Protein AF-A0A8T5IE19-F1 (afdb_monomer)

pLDDT: mean 92.22, std 11.14, range [45.03, 98.31]

Secondary structure (DSSP, 8-state):
-PPPPPPPPEEEE--HHHHHHHHH-TTSHHHHHHHHHHTTSEEEEE-HHHHHHHHHHHHHHSB-TTS-BSS-HHHHHHHHHHSS-EE-

Sequence (88 aa):
MKTARPSKPTTWEFTAEHLVRAIFDPTSDEAILLELSALNKVELHASGMVWNK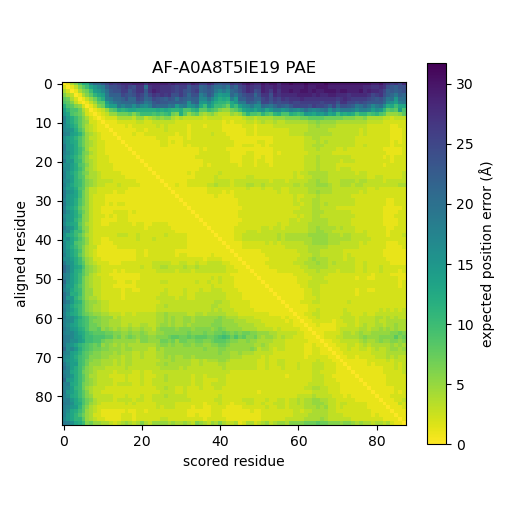FLWLMMNVMKDASGSSLFTGAQLGEMKNSIPVIFH

Radius of gyration: 15.71 Å; Cα contacts (8 Å, |Δi|>4): 102; chains: 1; bounding box: 51×23×42 Å

Nearest PDB structures (foldseek):
  1y82-assembly2_D  TM=5.756E-01  e=2.049E-01  Pyrococcus furiosus
  7vwo-assembly3_I  TM=5.458E-01  e=3.684E-01  Mycobacterium tuberculosis H37Rv
  5x3t-assembly1_H  TM=5.340E-01  e=5.447E-01  Mycobacterium tuberculosis H37Rv

Mean predicted aligned error: 4.83 Å

Structure (mmCIF, N/CA/C/O backbone):
data_AF-A0A8T5IE19-F1
#
_entry.id   AF-A0A8T5IE19-F1
#
loop_
_atom_site.group_PDB
_atom_site.id
_atom_site.type_symbol
_atom_site.label_atom_id
_atom_site.label_alt_id
_atom_site.label_comp_id
_atom_site.label_asym_id
_atom_site.label_entity_id
_at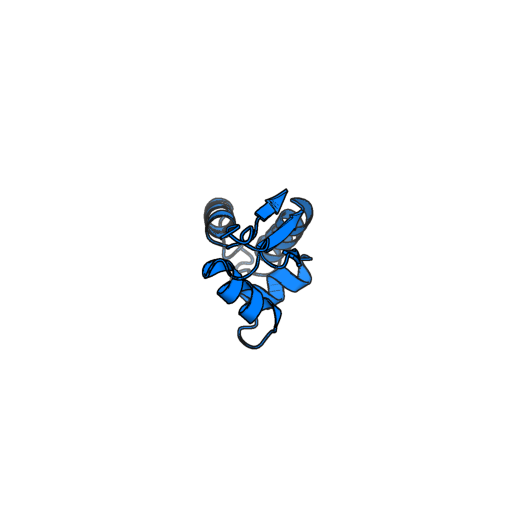om_site.label_seq_id
_atom_site.pdbx_PDB_ins_code
_atom_site.Cartn_x
_atom_site.Cartn_y
_atom_site.Cartn_z
_atom_site.occupancy
_atom_site.B_iso_or_equiv
_atom_site.auth_seq_id
_atom_site.auth_comp_id
_atom_site.auth_asym_id
_atom_site.auth_atom_id
_atom_site.pdbx_PDB_model_num
ATOM 1 N N . MET A 1 1 ? 34.165 -12.108 -23.908 1.00 45.03 1 MET A N 1
ATOM 2 C CA . MET A 1 1 ? 32.695 -12.041 -23.741 1.00 45.03 1 MET A CA 1
ATOM 3 C C . MET A 1 1 ? 32.362 -10.739 -23.029 1.00 45.03 1 MET A C 1
ATOM 5 O O . MET A 1 1 ? 32.887 -10.526 -21.947 1.00 45.03 1 MET A O 1
ATOM 9 N N . LYS A 1 2 ? 31.572 -9.843 -23.635 1.00 46.97 2 LYS A N 1
ATOM 10 C CA . LYS A 1 2 ? 31.021 -8.684 -22.914 1.00 46.97 2 LYS A CA 1
ATOM 11 C C . LYS A 1 2 ? 29.908 -9.215 -22.011 1.00 46.97 2 LYS A C 1
ATOM 13 O O . LYS A 1 2 ? 28.965 -9.810 -22.522 1.00 46.97 2 LYS A O 1
ATOM 18 N N . THR A 1 3 ? 30.044 -9.066 -20.700 1.00 50.66 3 THR A N 1
ATOM 19 C CA . THR A 1 3 ? 28.964 -9.354 -19.753 1.00 50.66 3 THR A CA 1
ATOM 20 C C . THR A 1 3 ? 27.786 -8.446 -20.098 1.00 50.66 3 THR A C 1
ATOM 22 O O . THR A 1 3 ? 27.932 -7.224 -20.163 1.00 50.66 3 THR A O 1
ATOM 25 N N . ALA A 1 4 ? 26.632 -9.036 -20.416 1.00 60.25 4 ALA A N 1
ATOM 26 C CA . ALA A 1 4 ? 25.408 -8.270 -20.605 1.00 60.25 4 ALA A CA 1
ATOM 27 C C . ALA A 1 4 ? 25.138 -7.498 -19.307 1.00 60.25 4 ALA A C 1
ATOM 29 O O . ALA A 1 4 ? 25.181 -8.088 -18.226 1.00 60.25 4 ALA A O 1
ATOM 30 N N . ARG A 1 5 ? 24.911 -6.179 -19.393 1.00 60.53 5 ARG A N 1
ATOM 31 C CA . ARG A 1 5 ? 24.422 -5.422 -18.233 1.00 60.53 5 ARG A CA 1
ATOM 32 C C . ARG A 1 5 ? 23.155 -6.124 -17.735 1.00 60.53 5 ARG A C 1
ATOM 34 O O . ARG A 1 5 ? 22.313 -6.430 -18.582 1.00 60.53 5 ARG A O 1
ATOM 41 N N . PRO A 1 6 ? 23.001 -6.375 -16.424 1.00 61.19 6 PRO A N 1
ATOM 42 C CA . PRO A 1 6 ? 21.729 -6.864 -15.918 1.00 61.19 6 PRO A CA 1
ATOM 43 C C . PRO A 1 6 ? 20.648 -5.866 -16.346 1.00 61.19 6 PRO A C 1
ATOM 45 O O . PRO A 1 6 ? 20.805 -4.656 -16.159 1.00 61.19 6 PRO A O 1
ATOM 48 N N . SER A 1 7 ? 19.608 -6.357 -17.018 1.00 72.31 7 SER A N 1
ATOM 49 C CA . SER A 1 7 ? 18.460 -5.536 -17.389 1.00 72.31 7 SER A CA 1
ATOM 50 C C . SER A 1 7 ? 17.859 -4.965 -16.111 1.00 72.31 7 SER A C 1
ATOM 52 O O . SER A 1 7 ? 17.605 -5.724 -15.174 1.00 72.31 7 SER A O 1
ATOM 54 N N . LYS A 1 8 ? 17.644 -3.645 -16.063 1.00 77.00 8 LYS A N 1
ATOM 55 C CA . LYS A 1 8 ? 16.895 -3.032 -14.964 1.00 77.00 8 LYS A CA 1
ATOM 56 C C . LYS A 1 8 ? 15.533 -3.746 -14.855 1.00 77.00 8 LYS A C 1
ATOM 58 O O . LYS A 1 8 ? 14.936 -3.986 -15.911 1.00 77.00 8 LYS A O 1
ATOM 63 N N . PRO A 1 9 ? 15.059 -4.111 -13.648 1.00 83.56 9 PRO A N 1
ATOM 64 C CA . PRO A 1 9 ? 13.728 -4.681 -13.484 1.00 83.56 9 PRO A CA 1
ATOM 65 C C . PRO A 1 9 ? 12.663 -3.771 -14.100 1.00 83.56 9 PRO A C 1
ATOM 67 O O . PRO A 1 9 ? 12.818 -2.547 -14.126 1.00 83.56 9 PRO A O 1
ATOM 70 N N . THR A 1 10 ? 11.578 -4.360 -14.597 1.00 93.38 10 THR A N 1
ATOM 71 C CA . THR A 1 10 ? 10.424 -3.582 -15.055 1.00 93.38 10 THR A CA 1
ATOM 72 C C . THR A 1 10 ? 9.846 -2.808 -13.875 1.00 93.38 10 THR A C 1
ATOM 74 O O . THR A 1 10 ? 9.606 -3.385 -12.814 1.00 93.38 10 THR A O 1
ATOM 77 N N . THR A 1 11 ? 9.630 -1.508 -14.064 1.00 96.19 11 THR A N 1
ATOM 78 C CA . THR A 1 11 ? 9.102 -0.611 -13.034 1.00 96.19 11 THR A CA 1
ATOM 79 C C . THR A 1 11 ? 7.613 -0.348 -13.265 1.00 96.19 11 THR A C 1
ATOM 81 O O . THR A 1 11 ? 7.211 -0.086 -14.400 1.00 96.19 11 THR A O 1
ATOM 84 N N . TRP A 1 12 ? 6.821 -0.360 -12.193 1.00 97.31 12 TRP A N 1
ATOM 85 C CA . TRP A 1 12 ? 5.401 -0.002 -12.192 1.00 97.31 12 TRP A CA 1
ATOM 86 C C . TRP A 1 12 ? 5.106 1.069 -11.143 1.00 97.31 12 TRP A C 1
ATOM 88 O O . TRP A 1 12 ? 5.660 1.043 -10.047 1.00 97.31 12 TRP A O 1
ATOM 98 N N . GLU A 1 13 ? 4.199 1.987 -11.473 1.00 97.94 13 GLU A N 1
ATOM 99 C CA . GLU A 1 13 ? 3.732 3.038 -10.564 1.00 97.94 13 GLU A CA 1
ATOM 100 C C . GLU A 1 13 ? 2.373 2.661 -9.964 1.00 97.94 13 GLU A C 1
ATOM 102 O O . GLU A 1 13 ? 1.403 2.372 -10.673 1.00 97.94 13 GLU A O 1
ATOM 107 N N . PHE A 1 14 ? 2.290 2.674 -8.640 1.00 97.88 14 PHE A N 1
ATOM 108 C CA . PHE A 1 14 ? 1.082 2.368 -7.887 1.00 97.88 14 PHE A CA 1
ATOM 109 C C . PHE A 1 14 ? 0.333 3.646 -7.513 1.00 97.88 14 PHE A C 1
ATOM 111 O O . PHE A 1 14 ? 0.896 4.597 -6.969 1.00 97.88 14 PHE A O 1
ATOM 118 N N . THR A 1 15 ? -0.979 3.640 -7.748 1.00 98.00 15 THR A N 1
ATOM 119 C CA . THR A 1 15 ? -1.908 4.580 -7.118 1.00 98.00 15 THR A CA 1
ATOM 120 C C . THR A 1 15 ? -2.380 4.022 -5.770 1.00 98.00 15 THR A C 1
ATOM 122 O O . THR A 1 15 ? -2.030 2.906 -5.382 1.00 98.00 15 THR A O 1
ATOM 125 N N . ALA A 1 16 ? -3.198 4.784 -5.037 1.00 96.44 16 ALA A N 1
ATOM 126 C CA . ALA A 1 16 ? -3.797 4.288 -3.797 1.00 96.44 16 ALA A CA 1
ATOM 127 C C . ALA A 1 16 ? -4.747 3.110 -4.061 1.00 96.44 16 ALA A C 1
ATOM 129 O O . ALA A 1 16 ? -4.773 2.159 -3.288 1.00 96.44 16 ALA A O 1
ATOM 130 N N . GLU A 1 17 ? -5.478 3.142 -5.173 1.00 96.75 17 GLU A N 1
ATOM 131 C CA . GLU A 1 17 ? -6.367 2.069 -5.612 1.00 96.75 17 GLU A CA 1
ATOM 132 C C . GLU A 1 17 ? -5.585 0.798 -5.963 1.00 96.75 17 GLU A C 1
ATOM 134 O O . GLU A 1 17 ? -5.981 -0.281 -5.529 1.00 96.75 17 GLU A O 1
ATOM 139 N N . HIS A 1 18 ? -4.453 0.920 -6.673 1.00 98.00 18 HIS A N 1
ATOM 140 C CA . HIS A 1 18 ? -3.563 -0.218 -6.940 1.00 98.00 18 HIS A CA 1
ATOM 141 C C . HIS A 1 18 ? -3.056 -0.841 -5.636 1.00 98.00 18 HIS A C 1
ATOM 143 O O . HIS A 1 18 ? -3.106 -2.056 -5.478 1.00 98.00 18 HIS A O 1
ATOM 149 N N . LEU A 1 19 ? -2.636 -0.017 -4.668 1.00 96.94 19 LEU A N 1
ATOM 150 C CA . LEU A 1 19 ? -2.168 -0.501 -3.368 1.00 96.94 19 LEU A CA 1
ATOM 151 C C . LEU A 1 19 ? -3.278 -1.222 -2.586 1.00 96.94 19 LEU A C 1
ATOM 153 O O . LEU A 1 19 ? -3.029 -2.271 -1.999 1.00 96.94 19 LEU A O 1
ATOM 157 N N . VAL A 1 20 ? -4.508 -0.698 -2.607 1.00 95.75 20 VAL A N 1
ATOM 158 C CA . VAL A 1 20 ? -5.666 -1.364 -1.990 1.00 95.75 20 VAL A CA 1
ATOM 159 C C . VAL A 1 20 ? -5.923 -2.725 -2.641 1.00 95.75 20 VAL A C 1
ATOM 161 O O . VAL A 1 20 ? -6.057 -3.707 -1.916 1.00 95.75 20 VAL A O 1
ATOM 164 N N . ARG A 1 21 ? -5.948 -2.818 -3.978 1.00 97.56 21 ARG A N 1
ATOM 165 C CA . ARG A 1 21 ? -6.146 -4.105 -4.672 1.00 97.56 21 ARG A CA 1
ATOM 166 C C . ARG A 1 21 ? -5.021 -5.090 -4.380 1.00 97.56 21 ARG A C 1
ATOM 168 O O . ARG A 1 21 ? -5.307 -6.216 -3.999 1.00 97.56 21 ARG A O 1
ATOM 175 N N . ALA A 1 22 ? -3.770 -4.638 -4.431 1.00 97.00 22 ALA A N 1
ATOM 176 C CA . ALA A 1 22 ? -2.609 -5.478 -4.149 1.00 97.00 22 ALA A CA 1
ATOM 177 C C . ALA A 1 22 ? -2.664 -6.153 -2.771 1.00 97.00 22 ALA A C 1
ATOM 179 O O . ALA A 1 22 ? -2.202 -7.278 -2.616 1.00 97.00 22 ALA A O 1
ATOM 180 N N . ILE A 1 23 ? -3.202 -5.456 -1.765 1.00 94.38 23 ILE A N 1
ATOM 181 C CA . ILE A 1 23 ? -3.250 -5.940 -0.380 1.00 94.38 23 ILE A CA 1
ATOM 182 C C . ILE A 1 23 ? -4.524 -6.743 -0.096 1.00 94.38 23 ILE A C 1
ATOM 184 O O . ILE A 1 23 ? -4.475 -7.718 0.651 1.00 94.38 23 ILE A O 1
ATOM 188 N N . PHE A 1 24 ? -5.668 -6.317 -0.637 1.00 94.31 24 PHE A N 1
ATOM 189 C CA . PHE A 1 24 ? -6.982 -6.832 -0.233 1.00 94.31 24 PHE A CA 1
ATOM 190 C C . PHE A 1 24 ? -7.675 -7.710 -1.278 1.00 94.31 24 PHE A C 1
ATOM 192 O O . PHE A 1 24 ? -8.648 -8.381 -0.935 1.00 94.31 24 PHE A O 1
ATOM 199 N N . ASP A 1 25 ? -7.196 -7.736 -2.519 1.00 97.25 25 ASP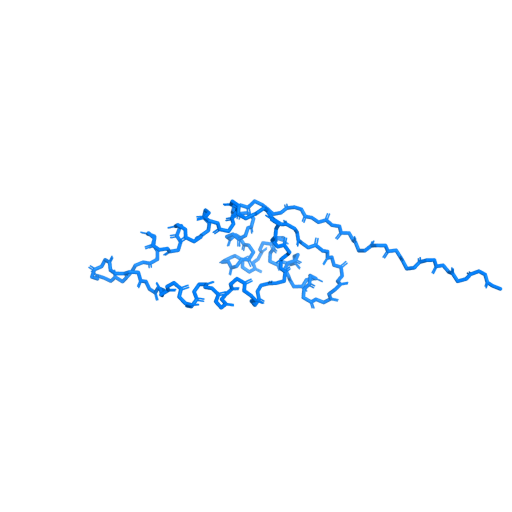 A N 1
ATOM 200 C CA . ASP A 1 25 ? -7.692 -8.613 -3.577 1.00 97.25 25 ASP A CA 1
ATOM 201 C C . ASP A 1 25 ? -6.565 -9.543 -4.056 1.00 97.25 25 ASP A C 1
ATOM 203 O O . ASP A 1 25 ? -5.819 -9.191 -4.975 1.00 97.25 25 ASP A O 1
ATOM 207 N N . PRO A 1 26 ? -6.435 -10.749 -3.470 1.00 96.19 26 PRO A N 1
ATOM 208 C CA . PRO A 1 26 ? -5.373 -11.691 -3.825 1.00 96.19 26 PRO A CA 1
ATOM 209 C C . PRO A 1 26 ? -5.499 -12.249 -5.251 1.00 96.19 26 PRO A C 1
ATOM 211 O O . PRO A 1 26 ? -4.603 -12.951 -5.707 1.00 96.19 26 PRO A O 1
ATOM 214 N N . THR A 1 27 ? -6.603 -11.976 -5.954 1.00 97.38 27 THR A N 1
ATOM 215 C CA . THR A 1 27 ? -6.810 -12.399 -7.347 1.00 97.38 27 THR A CA 1
ATOM 216 C C . THR A 1 27 ? -6.486 -11.307 -8.363 1.00 97.38 27 THR A C 1
ATOM 218 O O . THR A 1 27 ? -6.552 -11.559 -9.565 1.00 97.38 27 THR A O 1
ATOM 221 N N . SER A 1 28 ? -6.133 -10.109 -7.892 1.00 98.25 28 SER A N 1
ATOM 222 C CA . SER A 1 28 ? -5.808 -8.967 -8.740 1.00 98.25 28 SER A CA 1
ATOM 223 C C . SER A 1 28 ? -4.417 -9.073 -9.369 1.00 98.25 28 SER A C 1
ATOM 225 O O . SER A 1 28 ? -3.485 -9.643 -8.794 1.00 98.25 28 SER A O 1
ATOM 227 N N . ASP A 1 29 ? -4.252 -8.441 -10.531 1.00 98.19 29 ASP A N 1
ATOM 228 C CA . ASP A 1 29 ? -2.938 -8.285 -11.160 1.00 98.19 29 ASP A CA 1
ATOM 229 C C . ASP A 1 29 ? -1.974 -7.516 -10.240 1.00 98.19 29 ASP A C 1
ATOM 231 O O . ASP A 1 29 ? -0.776 -7.802 -10.201 1.00 98.19 29 ASP A O 1
ATOM 235 N N . GLU A 1 30 ? -2.479 -6.566 -9.447 1.00 98.31 30 GLU A N 1
ATOM 236 C CA . GLU A 1 30 ? -1.677 -5.818 -8.484 1.00 98.31 30 GLU A CA 1
ATOM 237 C C . GLU A 1 30 ? -1.129 -6.697 -7.347 1.00 98.31 30 GLU A C 1
ATOM 239 O O . GLU A 1 30 ? -0.006 -6.458 -6.893 1.00 98.31 30 GLU A O 1
ATOM 244 N N . ALA A 1 31 ? -1.858 -7.734 -6.918 1.00 98.19 31 ALA A N 1
ATOM 245 C CA . ALA A 1 31 ? -1.355 -8.701 -5.940 1.00 98.19 31 ALA A CA 1
ATOM 246 C C . ALA A 1 31 ? -0.215 -9.545 -6.532 1.00 98.19 31 ALA A C 1
ATOM 248 O O . ALA A 1 31 ? 0.828 -9.711 -5.898 1.00 98.19 31 ALA A O 1
ATOM 249 N N . ILE A 1 32 ? -0.351 -9.979 -7.791 1.00 98.12 32 ILE A N 1
ATOM 250 C CA . ILE A 1 32 ? 0.716 -10.679 -8.525 1.00 98.12 32 ILE A CA 1
ATOM 251 C C . ILE A 1 32 ? 1.957 -9.784 -8.649 1.00 98.12 32 ILE A C 1
ATOM 253 O O . ILE A 1 32 ? 3.082 -10.230 -8.419 1.00 98.12 32 ILE A O 1
ATOM 257 N N . LEU A 1 33 ? 1.775 -8.504 -8.983 1.00 98.00 33 LEU A N 1
ATOM 258 C CA . LEU A 1 33 ? 2.870 -7.535 -9.046 1.00 98.00 33 LEU A CA 1
ATOM 259 C C . LEU A 1 33 ?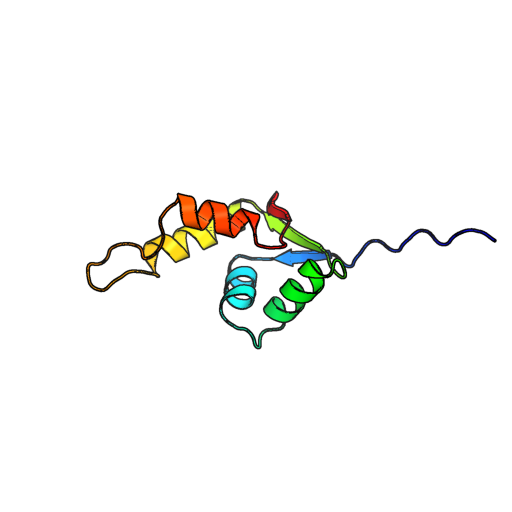 3.575 -7.373 -7.693 1.00 98.00 33 LEU A C 1
ATOM 261 O O . LEU A 1 33 ? 4.804 -7.268 -7.662 1.00 98.00 33 LEU A O 1
ATOM 265 N N . LEU A 1 34 ? 2.830 -7.394 -6.586 1.00 97.38 34 LEU A N 1
ATOM 266 C CA . LEU A 1 34 ? 3.383 -7.308 -5.235 1.00 97.38 34 LEU A CA 1
ATOM 267 C C . LEU A 1 34 ? 4.266 -8.518 -4.898 1.00 97.38 34 LEU A C 1
ATOM 269 O O . LEU A 1 34 ? 5.386 -8.346 -4.410 1.00 97.38 34 LEU A O 1
ATOM 273 N N . GLU A 1 35 ? 3.815 -9.730 -5.225 1.00 97.31 35 GLU A N 1
ATOM 274 C CA . GLU A 1 35 ? 4.600 -10.960 -5.062 1.00 97.31 35 GLU A CA 1
ATOM 275 C C . GLU A 1 35 ? 5.857 -10.958 -5.939 1.00 97.31 35 GLU A C 1
ATOM 277 O O . GLU A 1 35 ? 6.963 -11.250 -5.474 1.00 97.31 35 GLU A O 1
ATOM 282 N N . LEU A 1 36 ? 5.722 -10.570 -7.210 1.00 97.44 36 LEU A N 1
ATOM 283 C CA . LEU A 1 36 ? 6.856 -10.444 -8.125 1.00 97.44 36 LEU A CA 1
ATOM 284 C C . LEU A 1 36 ? 7.875 -9.417 -7.624 1.00 97.44 36 LEU A C 1
ATOM 286 O O . LEU A 1 36 ? 9.081 -9.610 -7.812 1.00 97.44 36 LEU A O 1
ATOM 290 N N . SER A 1 37 ? 7.416 -8.348 -6.972 1.00 97.06 37 SER A N 1
ATOM 291 C CA . SER A 1 37 ? 8.302 -7.353 -6.377 1.00 97.06 37 SER A CA 1
ATOM 292 C C . SER A 1 37 ? 9.040 -7.892 -5.157 1.00 97.06 37 SER A C 1
ATOM 294 O O . SER A 1 37 ? 10.256 -7.726 -5.069 1.00 97.06 37 SER A O 1
ATOM 296 N N . ALA A 1 38 ? 8.367 -8.658 -4.292 1.00 95.81 38 ALA A N 1
ATOM 297 C CA . ALA A 1 38 ? 9.016 -9.374 -3.189 1.00 95.81 38 ALA A CA 1
ATOM 298 C C . ALA A 1 38 ? 10.123 -10.334 -3.679 1.00 95.81 38 ALA A C 1
ATOM 300 O O . ALA A 1 38 ? 11.124 -10.553 -2.995 1.00 95.81 38 ALA A O 1
ATOM 301 N N . LEU A 1 39 ? 9.976 -10.875 -4.894 1.00 95.75 39 LEU A N 1
ATOM 302 C CA . LEU A 1 39 ? 10.955 -11.739 -5.563 1.00 95.75 39 LEU A CA 1
ATOM 303 C C . LEU A 1 39 ? 12.009 -10.976 -6.393 1.00 95.75 39 LEU A C 1
ATOM 305 O O . LEU A 1 39 ? 12.771 -11.605 -7.136 1.00 95.75 39 LEU A O 1
ATOM 309 N N . ASN A 1 40 ? 12.069 -9.644 -6.289 1.00 93.25 40 ASN A N 1
ATOM 310 C CA . ASN A 1 40 ? 12.957 -8.759 -7.056 1.00 93.25 40 ASN A CA 1
ATOM 311 C C . ASN A 1 40 ? 12.833 -8.927 -8.586 1.00 93.25 40 ASN A C 1
ATOM 313 O O . ASN A 1 40 ? 13.809 -8.762 -9.323 1.00 93.25 40 ASN A O 1
ATOM 317 N N . LYS A 1 41 ? 11.648 -9.305 -9.086 1.00 95.62 41 LYS A N 1
ATOM 318 C CA . LYS A 1 41 ? 11.367 -9.439 -10.529 1.00 95.62 41 LYS A CA 1
ATOM 319 C C . LYS A 1 41 ? 10.878 -8.134 -11.150 1.00 95.62 41 LYS A C 1
ATOM 321 O O . LYS A 1 41 ? 11.149 -7.886 -12.323 1.00 95.62 41 LYS A O 1
ATOM 326 N N . VAL A 1 42 ? 10.186 -7.314 -10.362 1.00 96.31 42 VAL A N 1
ATOM 327 C CA . VAL A 1 42 ? 9.694 -5.983 -10.739 1.00 96.31 42 VAL A CA 1
ATOM 328 C C . VAL A 1 42 ? 9.950 -4.990 -9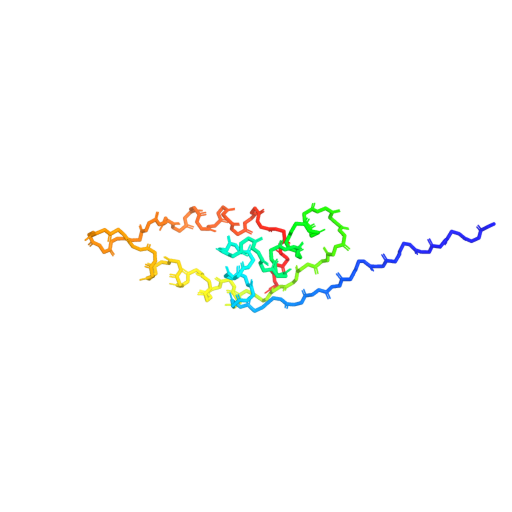.606 1.00 96.31 42 VAL A C 1
ATOM 330 O O . VAL A 1 42 ? 10.043 -5.376 -8.440 1.00 96.31 42 VAL A O 1
ATOM 333 N N . GLU A 1 43 ? 10.042 -3.710 -9.942 1.00 97.31 43 GLU A N 1
ATOM 334 C CA . GLU A 1 43 ? 10.084 -2.617 -8.967 1.00 97.31 43 GLU A CA 1
ATOM 335 C C . GLU A 1 43 ? 8.718 -1.932 -8.919 1.00 97.31 43 GLU A C 1
ATOM 337 O O . GLU A 1 43 ? 8.188 -1.533 -9.958 1.00 97.31 43 GLU A O 1
ATOM 342 N N . LEU A 1 44 ? 8.159 -1.770 -7.720 1.00 98.06 44 LEU A N 1
ATOM 343 C CA . LEU A 1 44 ? 6.933 -1.005 -7.507 1.00 98.06 44 LEU A CA 1
ATOM 344 C C . LEU A 1 44 ? 7.270 0.325 -6.852 1.00 98.06 44 LEU A C 1
ATOM 346 O O . LEU A 1 44 ? 7.986 0.372 -5.853 1.00 98.06 44 LEU A O 1
ATOM 350 N N . HIS A 1 45 ? 6.760 1.403 -7.427 1.00 98.06 45 HIS A N 1
ATOM 351 C CA . HIS A 1 45 ? 7.000 2.766 -6.981 1.00 98.06 45 HIS A CA 1
ATOM 352 C C . HIS A 1 45 ? 5.675 3.431 -6.631 1.00 98.06 45 HIS A C 1
ATOM 354 O O . HIS A 1 45 ? 4.645 3.153 -7.241 1.00 98.06 45 HIS A O 1
ATOM 360 N N . ALA A 1 46 ? 5.690 4.288 -5.618 1.00 97.94 46 ALA A N 1
ATOM 361 C CA . ALA A 1 46 ? 4.546 5.111 -5.265 1.00 97.94 46 ALA A CA 1
ATOM 362 C C . ALA A 1 46 ? 5.016 6.426 -4.638 1.00 97.94 46 ALA A C 1
ATOM 364 O O . ALA A 1 46 ? 6.065 6.493 -4.003 1.00 97.94 46 ALA A O 1
ATOM 365 N N . SER A 1 47 ? 4.219 7.485 -4.757 1.00 97.44 47 SER A N 1
ATOM 366 C CA . SER A 1 47 ? 4.495 8.724 -4.017 1.00 97.44 47 SER A CA 1
ATOM 367 C C . SER A 1 47 ? 4.115 8.598 -2.537 1.00 97.44 47 SER A C 1
ATOM 369 O O . SER A 1 47 ? 3.212 7.844 -2.166 1.00 97.44 47 SER A O 1
ATOM 371 N N . GLY A 1 48 ? 4.698 9.425 -1.672 1.00 95.19 48 GLY A N 1
ATOM 372 C CA . GLY A 1 48 ? 4.280 9.554 -0.275 1.00 95.19 48 GLY A CA 1
ATOM 373 C C . GLY A 1 48 ? 2.803 9.942 -0.125 1.00 95.19 48 GLY A C 1
ATOM 374 O O . GLY A 1 48 ? 2.151 9.556 0.846 1.00 95.19 48 GLY A O 1
ATOM 375 N N . MET A 1 49 ? 2.226 10.627 -1.120 1.00 96.94 49 MET A N 1
ATOM 376 C CA . MET A 1 49 ? 0.794 10.936 -1.144 1.00 96.94 49 MET A CA 1
ATOM 377 C C . MET A 1 49 ? -0.075 9.679 -1.285 1.00 96.94 49 MET A C 1
ATOM 379 O O . MET A 1 49 ? -1.147 9.620 -0.684 1.00 96.94 49 MET A O 1
ATOM 383 N N . VAL A 1 50 ? 0.377 8.670 -2.035 1.00 97.62 50 VAL A N 1
ATOM 384 C CA . VAL A 1 50 ? -0.322 7.379 -2.152 1.00 97.62 50 VAL A CA 1
ATOM 385 C C . VAL A 1 50 ? -0.403 6.700 -0.788 1.00 97.62 50 VAL A C 1
ATOM 387 O O . VAL A 1 50 ? -1.487 6.277 -0.384 1.00 97.62 50 VAL A O 1
ATOM 390 N N . TRP A 1 51 ? 0.698 6.700 -0.030 1.00 96.38 51 TRP A N 1
ATOM 391 C CA . TRP A 1 51 ? 0.696 6.176 1.335 1.00 96.38 51 TRP A CA 1
ATOM 392 C C . TRP A 1 51 ? -0.258 6.947 2.254 1.00 96.38 51 TRP A C 1
ATOM 394 O O . TRP A 1 51 ? -1.024 6.340 2.994 1.00 96.38 51 TRP A O 1
ATOM 404 N N . ASN A 1 52 ? -0.274 8.280 2.182 1.00 96.06 52 ASN A N 1
ATOM 405 C CA . ASN A 1 52 ? -1.170 9.088 3.014 1.00 96.06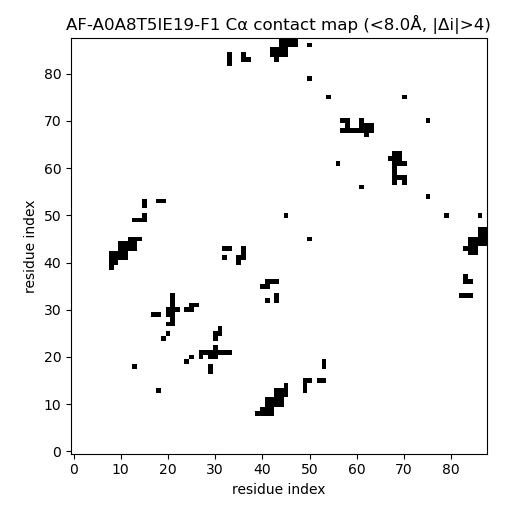 52 ASN A CA 1
ATOM 406 C C . ASN A 1 52 ? -2.652 8.820 2.712 1.00 96.06 52 ASN A C 1
ATOM 408 O O . ASN A 1 52 ? -3.464 8.766 3.635 1.00 96.06 52 ASN A O 1
ATOM 412 N N . LYS A 1 53 ? -3.009 8.614 1.438 1.00 96.50 53 LYS A N 1
ATOM 413 C CA . LYS A 1 53 ? -4.370 8.218 1.041 1.00 96.50 53 LYS A CA 1
ATOM 414 C C . LYS A 1 53 ? -4.735 6.841 1.593 1.00 96.50 53 LYS A C 1
ATOM 416 O O . LYS A 1 53 ? -5.819 6.683 2.149 1.00 96.50 53 LYS A O 1
ATOM 421 N N . PHE A 1 54 ? -3.824 5.874 1.485 1.00 95.38 54 PHE A N 1
ATOM 422 C CA . PHE A 1 54 ? -4.010 4.538 2.050 1.00 95.38 54 PHE A CA 1
ATOM 423 C C . PHE A 1 54 ? -4.176 4.587 3.575 1.00 95.38 54 PHE A C 1
ATOM 425 O O . PHE A 1 54 ? -5.136 4.042 4.110 1.00 95.38 54 PHE A O 1
ATOM 432 N N . LEU A 1 55 ? -3.307 5.320 4.276 1.00 95.00 55 LEU A N 1
ATOM 433 C CA . LEU A 1 55 ? -3.372 5.509 5.725 1.00 95.00 55 LEU A CA 1
ATOM 434 C C . LEU A 1 55 ? -4.701 6.135 6.157 1.00 95.00 55 LEU A C 1
ATOM 436 O O . LEU A 1 55 ? -5.321 5.668 7.111 1.00 95.00 55 LEU A O 1
ATOM 440 N N . TRP A 1 56 ? -5.162 7.164 5.441 1.00 94.69 56 TRP A N 1
ATOM 441 C CA . TRP A 1 56 ? -6.464 7.771 5.705 1.00 94.69 56 TRP A CA 1
ATOM 442 C C . TRP A 1 56 ? -7.598 6.751 5.563 1.00 94.69 56 TRP A C 1
ATOM 444 O O . TRP A 1 56 ? -8.464 6.692 6.437 1.00 94.69 56 TRP A O 1
ATOM 454 N N . LEU A 1 57 ? -7.575 5.929 4.509 1.00 94.44 57 LEU A N 1
ATOM 455 C CA . LEU A 1 57 ? -8.578 4.889 4.278 1.00 94.44 57 LEU A CA 1
ATOM 456 C C . LEU A 1 57 ? -8.579 3.865 5.416 1.00 94.44 57 LEU A C 1
ATOM 458 O O . LEU A 1 57 ? -9.631 3.607 5.997 1.00 94.44 57 LEU A O 1
ATOM 462 N N . MET A 1 58 ? -7.408 3.356 5.801 1.00 93.38 58 MET A N 1
ATOM 463 C CA . MET A 1 58 ? -7.281 2.386 6.891 1.00 93.38 58 MET A CA 1
ATOM 464 C C . MET A 1 58 ? -7.830 2.936 8.210 1.00 93.38 58 MET A C 1
ATOM 466 O O . MET A 1 58 ? -8.638 2.280 8.858 1.00 93.38 58 MET A O 1
ATOM 470 N N . MET A 1 59 ? -7.477 4.168 8.575 1.00 92.44 59 MET A N 1
ATOM 471 C CA . MET A 1 59 ? -7.915 4.776 9.837 1.00 92.44 59 MET A CA 1
ATOM 472 C C . MET A 1 59 ? -9.415 5.108 9.878 1.00 92.44 59 MET A C 1
ATOM 474 O O . MET A 1 59 ? -10.013 5.151 10.955 1.00 92.44 59 MET A O 1
ATOM 478 N N . ASN A 1 60 ? -10.031 5.399 8.728 1.00 92.38 60 ASN A N 1
ATOM 479 C CA . ASN A 1 60 ? -11.410 5.891 8.679 1.00 92.38 60 ASN A CA 1
ATOM 480 C C . ASN A 1 60 ? -12.440 4.827 8.308 1.00 92.38 60 ASN A C 1
ATOM 482 O O . ASN A 1 60 ? -13.587 4.952 8.741 1.00 92.38 60 ASN A O 1
ATOM 486 N N . VAL A 1 61 ? -12.041 3.813 7.542 1.00 92.25 61 VAL A N 1
ATOM 487 C CA . VAL A 1 61 ? -12.929 2.758 7.040 1.00 92.25 61 VAL A CA 1
ATOM 488 C C . VAL A 1 61 ? -12.814 1.492 7.883 1.00 92.25 61 VAL A C 1
ATOM 490 O O . VAL A 1 61 ? -13.832 0.900 8.232 1.00 92.25 61 VAL A O 1
ATOM 493 N N . MET A 1 62 ? -11.596 1.091 8.256 1.00 91.88 62 MET A N 1
ATOM 494 C CA . MET A 1 62 ? -11.362 -0.147 9.002 1.00 91.88 62 MET A CA 1
ATOM 495 C C . MET A 1 62 ? -11.550 0.102 10.497 1.00 91.88 62 MET A C 1
ATOM 497 O O . MET A 1 62 ? -10.586 0.317 11.231 1.00 91.88 62 MET A O 1
ATOM 501 N N . LYS A 1 63 ? -12.809 0.103 10.938 1.00 94.75 63 LYS A N 1
ATOM 502 C CA . LYS A 1 63 ? -13.205 0.368 12.325 1.00 94.75 63 LYS A CA 1
ATOM 503 C C . LYS A 1 63 ? -13.888 -0.832 12.966 1.00 94.75 63 LYS A C 1
ATOM 505 O O . LYS A 1 63 ? -14.525 -1.634 12.288 1.00 94.75 63 LYS A O 1
ATOM 510 N N . ASP A 1 64 ? -13.755 -0.938 14.280 1.00 94.56 64 ASP A N 1
ATOM 511 C CA . ASP A 1 64 ? -14.533 -1.877 15.079 1.00 94.56 64 ASP A CA 1
ATOM 512 C C . ASP A 1 64 ? -15.983 -1.391 15.278 1.00 94.56 64 ASP A C 1
ATOM 514 O O . ASP A 1 64 ? -16.376 -0.302 14.850 1.00 94.56 64 ASP A O 1
ATOM 518 N N . ALA A 1 65 ? -16.789 -2.197 15.973 1.00 94.56 65 ALA A N 1
ATOM 519 C CA . ALA A 1 65 ? -18.178 -1.860 16.285 1.00 94.56 65 ALA A CA 1
ATOM 520 C C . ALA A 1 65 ? -18.335 -0.608 17.177 1.00 94.56 65 ALA A C 1
ATOM 522 O O . ALA A 1 65 ? -19.427 -0.047 17.244 1.00 94.56 65 ALA A O 1
ATOM 523 N N . SER A 1 66 ? -17.270 -0.163 17.855 1.00 94.38 66 SER A N 1
ATOM 524 C CA . SER A 1 66 ? -17.251 1.066 18.661 1.00 94.38 66 SER A CA 1
ATOM 525 C C . SER A 1 66 ? -16.906 2.318 17.844 1.00 94.38 66 SER A C 1
ATOM 527 O O . SER A 1 66 ? -17.017 3.433 18.350 1.00 94.38 66 SER A O 1
ATOM 529 N N . GLY A 1 67 ? -16.505 2.153 16.578 1.00 92.38 67 GLY A N 1
ATOM 530 C CA . GLY A 1 67 ? -16.045 3.235 15.709 1.00 92.38 67 GLY A CA 1
ATOM 531 C C . GLY A 1 67 ? -14.558 3.574 15.864 1.00 92.38 67 GLY A C 1
ATOM 532 O O . GLY A 1 67 ? -14.091 4.536 15.245 1.00 92.38 67 GLY A O 1
ATOM 533 N N . SER A 1 68 ? -13.809 2.794 16.644 1.00 93.19 68 SER A N 1
ATOM 534 C CA . SER A 1 68 ? -12.359 2.939 16.800 1.00 93.19 68 SER A CA 1
ATOM 535 C C . SER A 1 68 ? -11.631 2.261 15.640 1.00 93.19 68 SER A C 1
ATOM 537 O O . SER A 1 68 ? -12.064 1.217 15.159 1.00 93.19 68 SER A O 1
ATOM 539 N N . SER A 1 69 ? -10.526 2.850 15.171 1.00 93.25 69 SER A N 1
ATOM 540 C CA . SER A 1 69 ? -9.695 2.240 14.121 1.00 93.25 69 SER A CA 1
ATOM 541 C C . SER A 1 69 ? -9.172 0.875 14.576 1.00 93.25 69 SER A C 1
ATOM 543 O O . SER A 1 69 ? -8.661 0.752 15.688 1.00 93.25 69 SER A O 1
ATOM 545 N N . LEU A 1 70 ? -9.241 -0.124 13.693 1.00 94.69 70 LEU A N 1
ATOM 546 C CA . LEU A 1 70 ? -8.665 -1.456 13.908 1.00 94.69 70 LEU A CA 1
ATOM 547 C C . LEU A 1 70 ? -7.131 -1.433 13.960 1.00 94.69 70 LEU A C 1
ATOM 549 O O . LEU A 1 70 ? -6.517 -2.373 14.460 1.00 94.69 70 LEU A O 1
ATOM 553 N N . PHE A 1 71 ? -6.516 -0.365 13.446 1.00 92.81 71 PHE A N 1
ATOM 554 C CA . PHE A 1 71 ? -5.070 -0.203 13.378 1.00 92.81 71 PHE A CA 1
ATOM 555 C C . PHE A 1 71 ? -4.614 1.033 14.148 1.00 92.81 71 PHE A C 1
ATOM 557 O O . PHE A 1 71 ? -5.207 2.112 14.053 1.00 92.81 71 PHE A O 1
ATOM 564 N N . THR A 1 72 ? -3.502 0.888 14.861 1.00 93.06 72 THR A N 1
ATOM 565 C CA . THR A 1 72 ? -2.738 2.013 15.404 1.00 93.06 72 THR A CA 1
ATOM 566 C C . THR A 1 72 ? -1.824 2.614 14.334 1.00 93.06 72 THR A C 1
ATOM 568 O O . THR A 1 72 ? -1.427 1.945 13.378 1.00 93.06 72 THR A O 1
ATOM 571 N N . GLY A 1 73 ? -1.412 3.872 14.521 1.00 90.19 73 GLY A N 1
ATOM 572 C CA . GLY A 1 73 ? -0.442 4.509 13.623 1.00 90.19 73 GLY A CA 1
ATOM 573 C C . GLY A 1 73 ? 0.901 3.766 13.550 1.00 90.19 73 GLY A C 1
ATOM 574 O O . GLY A 1 73 ? 1.510 3.721 12.484 1.00 90.19 73 GLY A O 1
ATOM 575 N N . ALA A 1 74 ? 1.331 3.135 14.649 1.00 94.31 74 ALA A N 1
ATOM 576 C CA . ALA A 1 74 ? 2.552 2.330 14.690 1.00 94.31 74 ALA A CA 1
ATOM 577 C C . ALA A 1 74 ? 2.444 1.077 13.805 1.00 94.31 74 ALA A C 1
ATOM 579 O O . ALA A 1 74 ? 3.312 0.856 12.967 1.00 94.31 74 ALA A O 1
ATOM 580 N N . GLN A 1 75 ? 1.340 0.328 13.910 1.00 95.12 75 GLN A N 1
ATOM 581 C CA . GLN A 1 75 ? 1.088 -0.853 13.071 1.00 95.12 75 GLN A CA 1
ATOM 582 C C . GLN A 1 75 ? 1.020 -0.500 11.581 1.00 95.12 75 GLN A C 1
ATOM 584 O O . GLN A 1 75 ? 1.541 -1.232 10.744 1.00 95.12 75 GLN A O 1
ATOM 589 N N . LEU A 1 76 ? 0.421 0.644 11.231 1.00 94.06 76 LEU A N 1
ATOM 590 C CA . LEU A 1 76 ? 0.423 1.121 9.845 1.00 94.06 76 LEU A CA 1
ATOM 591 C C . LEU A 1 76 ? 1.837 1.504 9.381 1.00 94.06 76 LEU A C 1
ATOM 593 O O . LEU A 1 76 ? 2.203 1.230 8.242 1.00 94.06 76 LEU A O 1
ATOM 597 N N . GLY A 1 77 ? 2.653 2.100 10.253 1.00 94.75 77 GLY A N 1
ATOM 598 C CA . GLY A 1 77 ? 4.063 2.375 9.967 1.00 94.75 77 GLY A CA 1
ATOM 599 C C . GLY A 1 77 ? 4.876 1.102 9.712 1.00 94.75 77 GLY A C 1
ATOM 600 O O . GLY A 1 77 ? 5.639 1.045 8.751 1.00 94.75 77 GLY A O 1
ATOM 601 N N . GLU A 1 78 ? 4.674 0.063 10.523 1.00 95.69 78 GLU A N 1
ATOM 602 C CA . GLU A 1 78 ? 5.284 -1.258 10.322 1.00 95.69 78 GLU A CA 1
ATOM 603 C C . GLU A 1 78 ? 4.843 -1.888 8.998 1.00 95.69 78 GLU A C 1
ATOM 605 O O . GLU A 1 78 ? 5.681 -2.376 8.242 1.00 95.69 78 GLU A O 1
ATOM 610 N N . MET A 1 79 ? 3.552 -1.794 8.672 1.00 94.00 79 MET A N 1
ATOM 611 C CA . MET A 1 79 ? 3.006 -2.253 7.396 1.00 94.00 79 MET A CA 1
ATOM 612 C C . MET A 1 79 ? 3.645 -1.533 6.203 1.00 94.00 79 MET A C 1
ATOM 614 O O . MET A 1 79 ? 4.008 -2.178 5.226 1.00 94.00 79 MET A O 1
ATOM 618 N N . LYS A 1 80 ? 3.853 -0.212 6.277 1.00 95.06 80 LYS A N 1
ATOM 619 C CA . LYS A 1 80 ? 4.554 0.527 5.213 1.00 95.06 80 LYS A CA 1
ATOM 620 C C . LYS A 1 80 ? 5.932 -0.062 4.922 1.00 95.06 80 LYS A C 1
ATOM 622 O O . LYS A 1 80 ? 6.333 -0.141 3.767 1.00 95.06 80 LYS A O 1
ATOM 627 N N . ASN A 1 81 ? 6.646 -0.448 5.975 1.00 94.62 81 ASN A N 1
ATOM 628 C CA . ASN A 1 81 ? 8.016 -0.939 5.886 1.00 94.62 81 ASN A CA 1
ATOM 629 C C . ASN A 1 81 ? 8.102 -2.403 5.430 1.00 94.62 81 ASN A C 1
ATOM 631 O O . ASN A 1 81 ? 9.175 -2.832 5.011 1.00 94.62 81 ASN A O 1
ATOM 635 N N . SER A 1 82 ? 7.013 -3.173 5.524 1.00 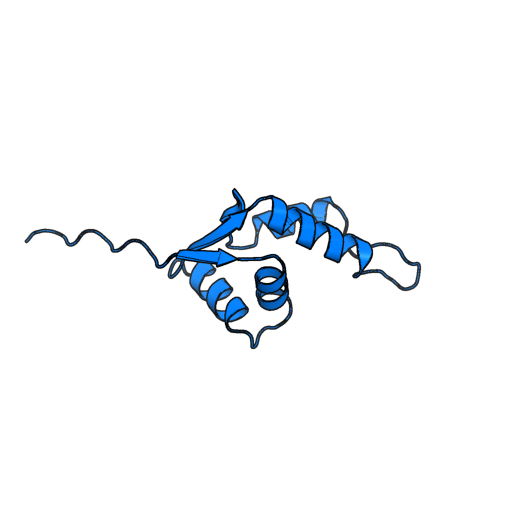93.75 82 SER A N 1
ATOM 636 C CA . SER A 1 82 ? 6.978 -4.583 5.118 1.00 93.75 82 SER A CA 1
ATOM 637 C C . SER A 1 82 ? 6.499 -4.801 3.682 1.00 93.75 82 SER A C 1
ATOM 639 O O . SER A 1 82 ? 6.718 -5.875 3.122 1.00 93.75 82 SER A O 1
ATOM 641 N N . ILE A 1 83 ? 5.863 -3.801 3.071 1.00 94.81 83 ILE A N 1
ATOM 642 C CA . ILE A 1 83 ? 5.368 -3.876 1.697 1.00 94.81 83 ILE A CA 1
ATOM 643 C C . ILE A 1 83 ? 6.532 -3.620 0.721 1.00 94.81 83 ILE A C 1
ATOM 645 O O . ILE A 1 83 ? 7.231 -2.616 0.870 1.00 94.81 83 ILE A O 1
ATOM 649 N N . PRO A 1 84 ? 6.729 -4.461 -0.316 1.00 96.44 84 PRO A N 1
ATOM 650 C CA . PRO A 1 84 ? 7.769 -4.278 -1.332 1.00 96.44 84 PRO A CA 1
ATOM 651 C C . PRO A 1 84 ? 7.390 -3.175 -2.340 1.00 96.44 84 PRO A C 1
ATOM 653 O O . PRO A 1 84 ? 7.257 -3.413 -3.536 1.00 96.44 84 PRO A O 1
ATOM 656 N N . VAL A 1 85 ? 7.179 -1.952 -1.849 1.00 97.44 85 VAL A N 1
ATOM 657 C CA . VAL A 1 85 ? 6.894 -0.751 -2.644 1.00 97.44 85 VAL A CA 1
ATOM 658 C C . VAL A 1 85 ? 7.837 0.361 -2.197 1.00 97.44 85 VAL A C 1
ATOM 660 O O . VAL A 1 85 ? 7.942 0.681 -1.013 1.00 97.44 85 VAL A O 1
ATOM 663 N N . ILE A 1 86 ? 8.519 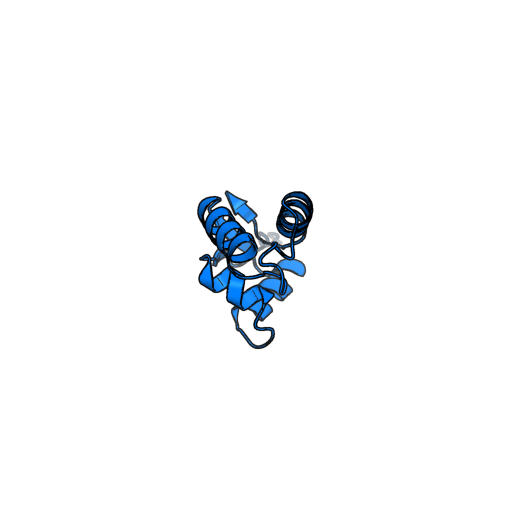0.978 -3.155 1.00 97.00 86 ILE A N 1
ATOM 664 C CA . ILE A 1 86 ? 9.426 2.096 -2.914 1.00 97.00 86 ILE A CA 1
ATOM 665 C C . ILE A 1 86 ? 8.603 3.384 -2.898 1.00 97.00 86 ILE A C 1
ATOM 667 O O . ILE A 1 86 ? 8.113 3.836 -3.935 1.00 97.00 86 ILE A O 1
ATOM 671 N N . PHE A 1 87 ? 8.459 3.978 -1.713 1.00 96.31 87 PHE A N 1
ATOM 672 C CA . PHE A 1 87 ? 7.762 5.250 -1.533 1.00 96.31 87 PHE A CA 1
ATOM 673 C C . PHE A 1 87 ? 8.731 6.438 -1.638 1.00 96.31 87 PHE A C 1
ATOM 675 O O . PHE A 1 87 ? 9.722 6.467 -0.908 1.00 96.31 87 PHE A O 1
ATOM 682 N N . HIS A 1 88 ? 8.412 7.420 -2.491 1.00 93.69 88 HIS A N 1
ATOM 683 C CA . HIS A 1 88 ? 9.197 8.651 -2.719 1.00 93.69 88 HIS A CA 1
ATOM 684 C C . HIS A 1 88 ? 8.539 9.896 -2.131 1.00 93.69 88 HIS A C 1
ATOM 686 O O . HIS A 1 88 ? 7.291 10.003 -2.214 1.00 93.69 88 HIS A O 1
#

Solvent-accessible surface area (backbone atoms only — not comparable to full-atom values): 5065 Å² total; per-residue (Å²): 133,84,80,75,74,80,74,78,58,57,74,46,80,45,50,45,66,45,51,50,36,29,74,75,32,83,85,37,70,46,20,52,51,44,54,37,18,69,69,69,57,31,43,37,35,30,46,52,66,30,52,53,53,44,52,51,46,47,54,72,67,43,46,47,99,87,69,47,46,75,60,54,74,64,59,51,52,53,48,58,74,71,47,62,53,51,69,89

Foldseek 3Di:
DPPDDPPQAAEDEDALVLVCCLVPPCPDPSVVVQ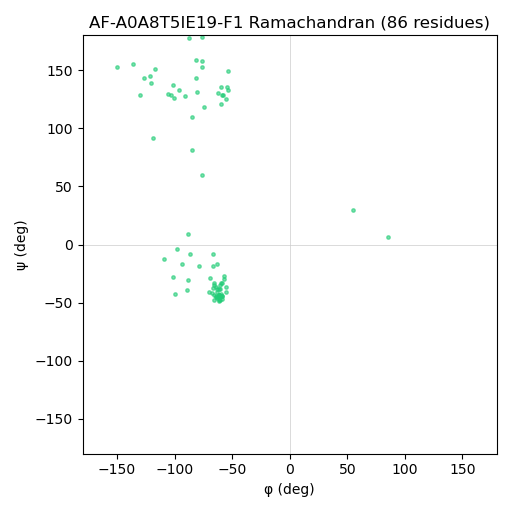VCLVVVNYAYEYEPVSLVVNVVCQQQPQADPVRGRPDDPVRSVVVVVPGSYHYD